Protein AF-A0A961FDA5-F1 (afdb_monomer)

Radius of gyration: 12.85 Å; Cα contacts (8 Å, |Δi|>4): 39; chains: 1; bounding box: 27×32×30 Å

Secondary structure (DSSP, 8-state):
--S--HHHHHHHHHHHHHHHTT--HHHHHHHHTS-HHHHHHHHTT----------S--

Structure (mmCIF, N/CA/C/O backbone):
data_AF-A0A961FDA5-F1
#
_entry.id   AF-A0A961FDA5-F1
#
loop_
_atom_site.group_PDB
_atom_site.id
_atom_site.type_symbol
_atom_site.label_atom_id
_atom_site.label_alt_id
_atom_site.label_comp_id
_atom_site.label_asym_id
_atom_site.label_entity_id
_atom_site.label_seq_id
_atom_site.pdbx_PDB_ins_code
_atom_site.Cartn_x
_atom_site.Cartn_y
_atom_site.Cartn_z
_atom_site.occupancy
_atom_site.B_iso_or_equiv
_atom_site.auth_seq_id
_atom_site.auth_comp_id
_atom_site.auth_asym_id
_atom_site.auth_atom_id
_atom_site.pdbx_PDB_model_num
ATOM 1 N N . MET A 1 1 ? 14.370 24.766 -1.154 1.00 36.19 1 MET A N 1
ATOM 2 C CA . MET A 1 1 ? 13.327 23.718 -1.124 1.00 36.19 1 MET A CA 1
ATOM 3 C C . MET A 1 1 ? 13.925 22.514 -1.834 1.00 36.19 1 MET A C 1
ATOM 5 O O . MET A 1 1 ? 14.173 22.607 -3.026 1.00 36.19 1 MET A O 1
ATOM 9 N N . ASN A 1 2 ? 14.376 21.513 -1.074 1.00 36.06 2 ASN A N 1
ATOM 10 C CA . ASN A 1 2 ? 15.323 20.499 -1.550 1.00 36.06 2 ASN A CA 1
ATOM 11 C C . ASN A 1 2 ? 14.571 19.304 -2.159 1.00 36.06 2 ASN A C 1
ATOM 13 O O . ASN A 1 2 ? 13.815 18.641 -1.455 1.00 36.06 2 ASN A O 1
ATOM 17 N N . ILE A 1 3 ? 14.785 19.052 -3.449 1.00 45.88 3 ILE A N 1
ATOM 18 C CA . ILE A 1 3 ? 14.093 18.059 -4.297 1.00 45.88 3 ILE A CA 1
ATOM 19 C C . ILE A 1 3 ? 14.744 16.667 -4.133 1.00 45.88 3 ILE A C 1
ATOM 21 O O . ILE A 1 3 ? 15.133 16.022 -5.098 1.00 45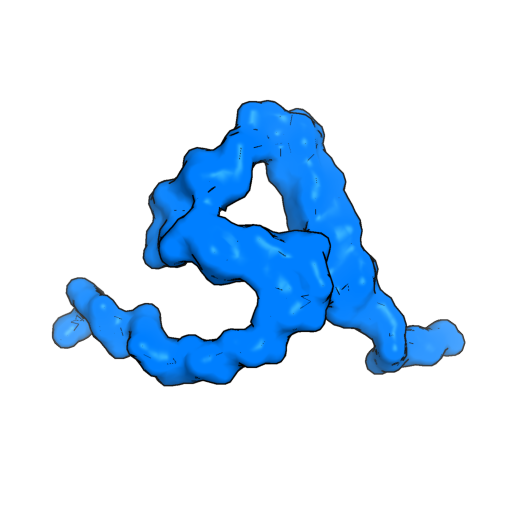.88 3 ILE A O 1
ATOM 25 N N . LEU A 1 4 ? 15.015 16.262 -2.887 1.00 45.56 4 LEU A N 1
ATOM 26 C CA . LEU A 1 4 ? 15.676 14.985 -2.564 1.00 45.56 4 LEU A CA 1
ATOM 27 C C . LEU A 1 4 ? 14.940 14.218 -1.451 1.00 45.56 4 LEU A C 1
ATOM 29 O O . LEU A 1 4 ? 15.521 13.371 -0.777 1.00 45.56 4 LEU A O 1
ATOM 33 N N . GLN A 1 5 ? 13.653 14.515 -1.246 1.00 49.12 5 GLN A N 1
ATOM 34 C CA . GLN A 1 5 ? 12.797 13.888 -0.226 1.00 49.12 5 GLN A CA 1
ATOM 35 C C . GLN A 1 5 ? 11.550 13.218 -0.849 1.00 49.12 5 GLN A C 1
ATOM 37 O O . GLN A 1 5 ? 10.571 12.930 -0.161 1.00 49.12 5 GLN A O 1
ATOM 42 N N . ASP A 1 6 ? 11.581 12.977 -2.161 1.00 56.22 6 ASP A N 1
ATOM 43 C CA . ASP A 1 6 ? 10.401 12.716 -2.993 1.00 56.22 6 ASP A CA 1
ATOM 44 C C . ASP A 1 6 ? 9.824 11.296 -2.866 1.00 56.22 6 ASP A C 1
ATOM 46 O O . ASP A 1 6 ? 8.607 11.115 -2.940 1.00 56.22 6 ASP A O 1
ATOM 50 N N . SER A 1 7 ? 10.644 10.275 -2.588 1.00 56.94 7 SER A N 1
ATOM 51 C CA . SER A 1 7 ? 10.169 8.879 -2.526 1.00 56.94 7 SER A CA 1
ATOM 52 C C . SER A 1 7 ? 9.192 8.631 -1.370 1.00 56.94 7 SER A C 1
ATOM 54 O O . SER A 1 7 ? 8.200 7.919 -1.524 1.00 56.94 7 SER A O 1
ATOM 56 N N . ASN A 1 8 ? 9.433 9.262 -0.216 1.00 65.75 8 ASN A N 1
ATOM 57 C CA . ASN A 1 8 ? 8.561 9.139 0.957 1.00 65.75 8 ASN A CA 1
ATOM 58 C C . ASN A 1 8 ? 7.282 9.972 0.816 1.00 65.75 8 ASN A C 1
ATOM 60 O O . ASN A 1 8 ? 6.233 9.594 1.344 1.00 65.75 8 ASN A O 1
ATOM 64 N N . GLN A 1 9 ? 7.350 11.096 0.100 1.00 77.06 9 GLN A N 1
ATOM 65 C CA . GLN A 1 9 ? 6.178 11.921 -0.183 1.00 77.06 9 GLN A CA 1
ATOM 66 C C . GLN A 1 9 ? 5.239 11.222 -1.166 1.00 77.06 9 GLN A C 1
ATOM 68 O O . GLN A 1 9 ? 4.038 11.179 -0.908 1.00 77.06 9 GLN A O 1
ATOM 73 N N . LEU A 1 10 ? 5.770 10.594 -2.222 1.00 80.06 10 L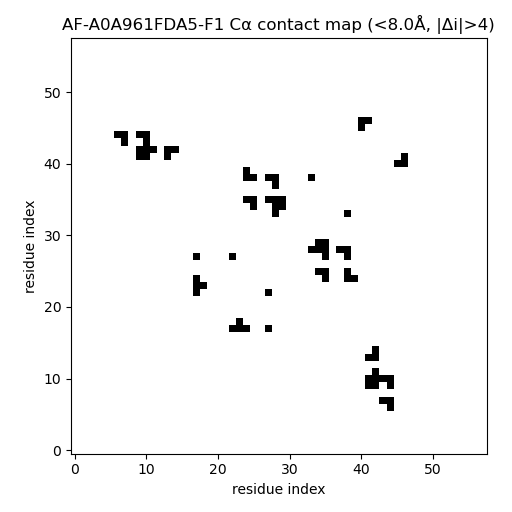EU A N 1
ATOM 74 C CA . LEU A 1 10 ? 4.972 9.813 -3.171 1.00 80.06 10 LEU A CA 1
ATOM 75 C C . LEU A 1 10 ? 4.276 8.629 -2.488 1.00 80.06 10 LEU A C 1
ATOM 77 O O . LEU A 1 10 ? 3.070 8.450 -2.648 1.00 80.06 10 LEU A O 1
ATOM 81 N N . ALA A 1 11 ? 5.015 7.871 -1.676 1.00 84.12 11 ALA A N 1
ATOM 82 C CA . ALA A 1 11 ? 4.480 6.776 -0.871 1.00 84.12 11 ALA A CA 1
ATOM 83 C C . ALA A 1 11 ? 3.327 7.235 0.044 1.00 84.12 11 ALA A C 1
ATOM 85 O O . ALA A 1 11 ? 2.251 6.626 0.081 1.00 84.12 11 ALA A O 1
ATOM 86 N N . SER A 1 12 ? 3.527 8.360 0.737 1.00 85.25 12 SER A N 1
ATOM 87 C CA . SER A 1 12 ? 2.528 8.949 1.633 1.00 85.25 12 SER A CA 1
ATOM 88 C C . SER A 1 12 ? 1.292 9.436 0.876 1.00 85.25 12 SER A C 1
ATOM 90 O O . SER A 1 12 ? 0.167 9.199 1.317 1.00 85.25 12 SER A O 1
ATOM 92 N N . LEU A 1 13 ? 1.484 10.077 -0.280 1.00 87.12 13 LEU A N 1
ATOM 93 C CA . LEU A 1 13 ? 0.411 10.590 -1.128 1.00 87.12 13 LEU A CA 1
ATOM 94 C C . LEU A 1 13 ? -0.425 9.447 -1.721 1.00 87.12 13 LEU A C 1
ATOM 96 O O . LEU A 1 13 ? -1.655 9.485 -1.665 1.00 87.12 13 LEU A O 1
ATOM 100 N N . LEU A 1 14 ? 0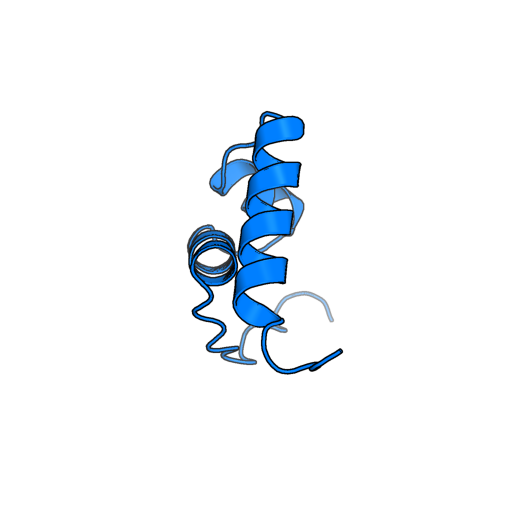.230 8.397 -2.223 1.00 86.81 14 LEU A N 1
ATOM 101 C CA . LEU A 1 14 ? -0.426 7.204 -2.754 1.00 86.81 14 LEU A CA 1
ATOM 102 C C . LEU A 1 14 ? -1.280 6.522 -1.676 1.00 86.81 14 LEU A C 1
ATOM 104 O O . LEU A 1 14 ? -2.470 6.280 -1.892 1.00 86.81 14 LEU A O 1
ATOM 108 N N . SER A 1 15 ? -0.709 6.301 -0.486 1.00 88.31 15 SER A N 1
ATOM 109 C CA . SER A 1 15 ? -1.428 5.718 0.654 1.00 88.31 15 SER A CA 1
ATOM 110 C C . SER A 1 15 ? -2.604 6.590 1.096 1.00 88.31 15 SER A C 1
ATOM 112 O O . SER A 1 15 ? -3.698 6.084 1.361 1.00 88.31 15 SER A O 1
ATOM 114 N N . PHE A 1 16 ? -2.414 7.912 1.130 1.00 90.69 16 PHE A N 1
ATOM 115 C CA . PHE A 1 16 ? -3.462 8.870 1.470 1.00 90.69 16 PHE A CA 1
ATOM 116 C C . PHE A 1 16 ? -4.634 8.811 0.482 1.00 90.69 16 PHE A C 1
ATOM 118 O O . PHE A 1 16 ? -5.778 8.631 0.904 1.00 90.69 16 PHE A O 1
ATOM 125 N N . HIS A 1 17 ? -4.373 8.897 -0.825 1.00 89.62 17 HIS A N 1
ATOM 126 C CA . HIS A 1 17 ? -5.428 8.851 -1.840 1.00 89.62 17 HIS A CA 1
ATOM 127 C C . HIS A 1 17 ? -6.122 7.493 -1.902 1.00 89.62 17 HIS A C 1
ATOM 129 O O . HIS A 1 17 ? -7.346 7.459 -2.020 1.00 89.62 17 HIS A O 1
ATOM 135 N N . ARG A 1 18 ? -5.382 6.387 -1.749 1.00 92.38 18 ARG A N 1
ATOM 136 C CA . ARG A 1 18 ? -5.961 5.040 -1.694 1.00 92.38 18 ARG A CA 1
ATOM 137 C C . ARG A 1 18 ? -6.916 4.882 -0.509 1.00 92.38 18 ARG A C 1
ATOM 139 O O . ARG A 1 18 ? -8.008 4.340 -0.657 1.00 92.38 18 ARG A O 1
ATOM 146 N N . LYS A 1 19 ? -6.517 5.352 0.677 1.00 91.81 19 LYS A N 1
ATOM 147 C CA . LYS A 1 19 ? -7.371 5.308 1.874 1.00 91.81 19 LYS A CA 1
ATOM 148 C C . LYS A 1 1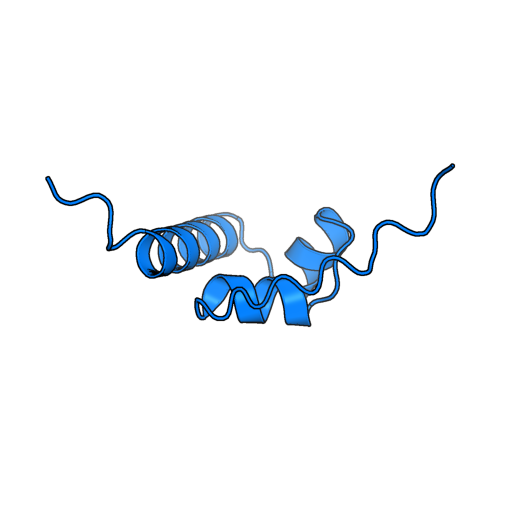9 ? -8.585 6.219 1.721 1.00 91.81 19 LYS A C 1
ATOM 150 O O . LYS A 1 19 ? -9.688 5.807 2.063 1.00 91.81 19 LYS A O 1
ATOM 155 N N . LYS A 1 20 ? -8.404 7.416 1.155 1.00 93.38 20 LYS A N 1
ATOM 156 C CA . LYS A 1 20 ? -9.494 8.366 0.890 1.00 93.38 20 LYS A CA 1
ATOM 157 C C . LYS A 1 20 ? -10.529 7.812 -0.096 1.00 93.38 20 LYS A C 1
ATOM 159 O O . LYS A 1 20 ? -11.708 8.112 0.048 1.00 93.38 20 LYS A O 1
ATOM 164 N N . SER A 1 21 ? -10.108 7.001 -1.066 1.00 90.38 21 SER A N 1
ATOM 165 C CA . SER A 1 21 ? -11.006 6.322 -2.009 1.00 90.38 21 SER A CA 1
ATOM 166 C C . SER A 1 21 ? -11.580 4.999 -1.487 1.00 90.38 21 SER A C 1
ATOM 168 O O . SER A 1 21 ? -12.357 4.360 -2.191 1.00 90.38 21 SER A O 1
ATOM 170 N N . GLY A 1 22 ? -11.220 4.570 -0.270 1.00 93.06 22 GLY A N 1
ATOM 171 C CA . GLY A 1 22 ? -11.697 3.314 0.318 1.00 93.06 22 GLY A CA 1
ATOM 172 C C . GLY A 1 22 ? -11.155 2.057 -0.370 1.00 93.06 22 GLY A C 1
ATOM 173 O O . GLY A 1 22 ? -11.709 0.972 -0.201 1.00 93.06 22 GLY A O 1
ATOM 174 N N . LEU A 1 23 ? -10.083 2.176 -1.158 1.00 92.50 23 LEU A N 1
ATOM 175 C CA . LEU A 1 23 ? -9.521 1.055 -1.903 1.00 92.50 23 LEU A CA 1
ATOM 176 C C . LEU A 1 23 ? -8.555 0.242 -1.037 1.00 92.50 23 LEU A C 1
ATOM 178 O O . LEU A 1 23 ? -7.718 0.779 -0.308 1.00 92.50 23 LEU A O 1
ATOM 182 N N . SER A 1 24 ? -8.607 -1.083 -1.159 1.00 92.62 24 SER A N 1
ATOM 183 C CA . SER A 1 24 ? -7.515 -1.936 -0.685 1.00 92.62 24 SER A CA 1
ATOM 184 C C . SER A 1 24 ? -6.327 -1.858 -1.653 1.00 92.62 24 SER A C 1
ATOM 1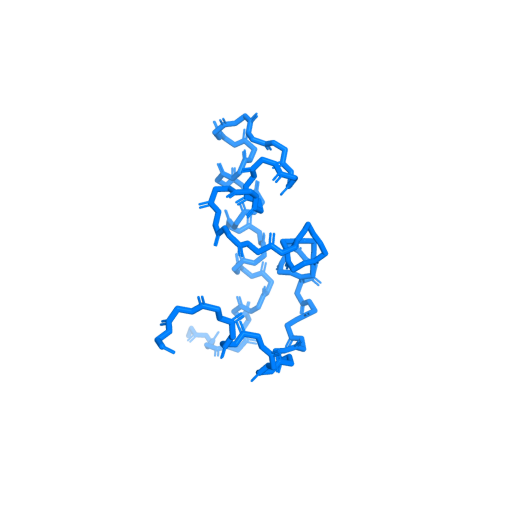86 O O . SER A 1 24 ? -6.485 -1.481 -2.814 1.00 92.62 24 SER A O 1
ATOM 188 N N . GLN A 1 25 ? -5.126 -2.228 -1.200 1.00 92.25 25 GLN A N 1
ATOM 189 C CA . GLN A 1 25 ? -3.949 -2.307 -2.081 1.00 92.25 25 GLN A CA 1
ATOM 190 C C . GLN A 1 25 ? -4.182 -3.262 -3.259 1.00 92.25 25 GLN A C 1
ATOM 192 O O . GLN A 1 25 ? -3.749 -2.969 -4.363 1.00 92.25 25 GLN A O 1
ATOM 197 N N . LEU A 1 26 ? -4.910 -4.364 -3.032 1.00 92.06 26 LEU A N 1
ATOM 198 C CA . LEU A 1 26 ? -5.287 -5.315 -4.079 1.00 92.06 26 LEU A CA 1
ATOM 199 C C . LEU A 1 26 ? -6.193 -4.654 -5.123 1.00 92.06 26 LEU A C 1
ATOM 201 O O . LEU A 1 26 ? -5.896 -4.709 -6.302 1.00 92.06 26 LEU A O 1
ATOM 205 N N . ARG A 1 27 ? -7.235 -3.937 -4.687 1.00 91.62 27 ARG A N 1
ATOM 206 C CA . ARG A 1 27 ? -8.162 -3.251 -5.601 1.00 91.62 27 ARG A CA 1
ATOM 207 C C . ARG A 1 27 ? -7.491 -2.140 -6.405 1.00 91.62 27 ARG A C 1
ATOM 209 O O . ARG A 1 27 ? -7.848 -1.935 -7.558 1.00 91.62 27 ARG A O 1
ATOM 216 N N . LEU A 1 28 ? -6.546 -1.418 -5.800 1.00 91.06 28 LEU A N 1
ATOM 217 C CA . LEU A 1 28 ? -5.741 -0.428 -6.515 1.00 91.06 28 LEU A CA 1
ATOM 218 C C . LEU A 1 28 ? -4.807 -1.100 -7.532 1.00 91.06 28 LEU A C 1
ATOM 220 O O . LEU A 1 28 ? -4.662 -0.593 -8.637 1.00 91.06 28 LEU A O 1
ATOM 224 N N . ALA A 1 29 ? -4.215 -2.240 -7.169 1.00 91.56 29 ALA A N 1
ATOM 225 C CA . ALA A 1 29 ? -3.360 -3.027 -8.050 1.00 91.56 29 ALA A CA 1
ATOM 226 C C . ALA A 1 29 ? -4.140 -3.574 -9.255 1.00 91.56 29 ALA A C 1
ATOM 228 O O . ALA A 1 29 ? -3.711 -3.377 -10.387 1.00 91.56 29 ALA A O 1
ATOM 229 N N . ASP A 1 30 ? -5.325 -4.144 -9.015 1.00 92.50 30 ASP A N 1
ATOM 230 C CA . ASP A 1 30 ? -6.233 -4.635 -10.057 1.00 92.50 30 ASP A CA 1
ATOM 231 C C . ASP A 1 30 ? -6.631 -3.510 -11.025 1.00 92.50 30 ASP A C 1
ATOM 233 O O . ASP A 1 30 ? -6.616 -3.695 -12.238 1.00 92.50 30 ASP A O 1
ATOM 237 N N . LEU A 1 31 ? -6.949 -2.320 -10.496 1.00 89.62 31 LEU A N 1
ATOM 238 C CA . LEU A 1 31 ? -7.316 -1.151 -11.303 1.00 89.62 31 LEU A CA 1
ATOM 239 C C . LEU A 1 31 ? -6.136 -0.609 -12.124 1.00 89.62 31 LEU A C 1
ATOM 241 O O . LEU A 1 31 ? -6.330 -0.136 -13.239 1.00 89.62 31 LEU A O 1
ATOM 245 N N . ALA A 1 32 ? -4.926 -0.663 -11.566 1.00 88.00 32 ALA A N 1
ATOM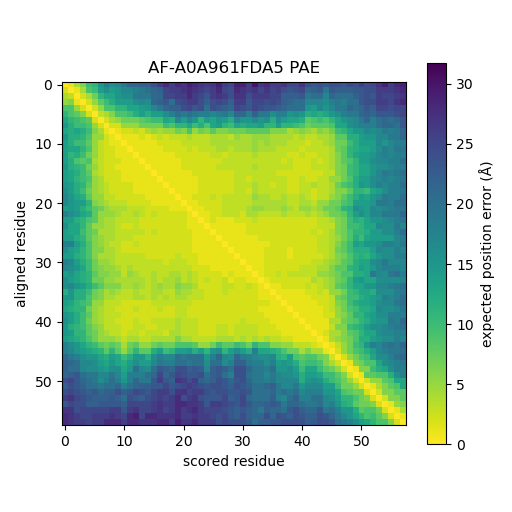 246 C CA . ALA A 1 32 ? -3.703 -0.216 -12.224 1.00 88.00 32 ALA A CA 1
ATOM 247 C C . ALA A 1 32 ? -3.071 -1.291 -13.130 1.00 88.00 32 ALA A C 1
ATOM 249 O O . ALA A 1 32 ? -2.094 -0.997 -13.814 1.00 88.00 32 ALA A O 1
ATOM 250 N N . GLY A 1 33 ? -3.596 -2.522 -13.134 1.00 89.69 33 GLY A N 1
ATOM 251 C CA . GLY A 1 33 ? -3.039 -3.641 -13.898 1.00 89.69 33 GLY A CA 1
ATOM 252 C C . GLY A 1 33 ? -1.664 -4.107 -13.404 1.00 89.69 33 GLY A C 1
ATOM 253 O O . GLY A 1 33 ? -0.879 -4.634 -14.188 1.00 89.69 33 GLY A O 1
ATOM 254 N N . VAL A 1 34 ? -1.351 -3.900 -12.122 1.00 89.56 34 VAL A N 1
ATOM 255 C CA . VAL A 1 34 ? -0.069 -4.289 -11.511 1.00 89.56 34 VAL A CA 1
ATOM 256 C C . VAL A 1 34 ? -0.274 -5.335 -10.419 1.00 89.56 34 VAL A C 1
ATOM 258 O O . VAL A 1 34 ? -1.378 -5.541 -9.924 1.00 89.56 34 VAL A O 1
ATOM 261 N N . GLY A 1 35 ? 0.802 -5.997 -9.991 1.00 88.75 35 GLY A N 1
ATOM 262 C CA . GLY A 1 35 ? 0.747 -6.882 -8.827 1.00 88.75 35 GLY A CA 1
ATOM 263 C C . GLY A 1 35 ? 0.541 -6.107 -7.519 1.00 88.75 35 GLY A C 1
ATOM 264 O O . GLY A 1 35 ? 1.074 -5.011 -7.344 1.00 88.75 35 GLY A O 1
ATOM 265 N N . LYS A 1 36 ? -0.166 -6.698 -6.544 1.00 87.12 36 LYS A N 1
ATOM 266 C CA . LYS A 1 36 ? -0.340 -6.124 -5.189 1.00 87.12 36 LYS A CA 1
ATOM 267 C C . LYS A 1 36 ? 0.994 -5.723 -4.541 1.00 87.12 36 LYS A C 1
ATOM 269 O O . LYS A 1 36 ? 1.056 -4.717 -3.838 1.00 87.12 36 LYS A O 1
ATOM 274 N N . THR A 1 37 ? 2.046 -6.506 -4.772 1.00 87.81 37 THR A N 1
ATOM 275 C CA . THR A 1 37 ? 3.411 -6.240 -4.295 1.00 87.81 37 THR A CA 1
ATOM 276 C C . THR A 1 37 ? 3.972 -4.930 -4.835 1.00 87.81 37 THR A C 1
ATOM 278 O O . THR A 1 37 ? 4.579 -4.196 -4.070 1.00 87.81 37 THR A O 1
ATOM 281 N N . VAL A 1 38 ? 3.666 -4.560 -6.082 1.00 86.94 38 VAL A N 1
ATOM 282 C CA . VAL A 1 38 ? 4.085 -3.276 -6.670 1.00 86.94 38 VAL A CA 1
ATOM 283 C C . VAL A 1 38 ? 3.469 -2.105 -5.906 1.00 86.94 38 VAL A C 1
ATOM 285 O O . VAL A 1 38 ? 4.171 -1.169 -5.541 1.00 86.94 38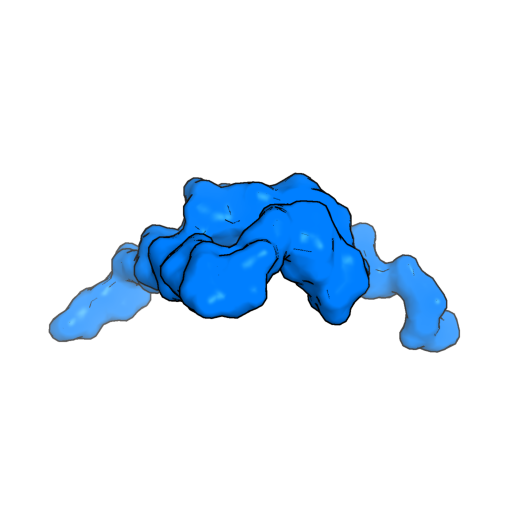 VAL A O 1
ATOM 288 N N . ILE A 1 39 ? 2.169 -2.171 -5.592 1.00 88.38 39 ILE A N 1
ATOM 289 C CA . ILE A 1 39 ? 1.498 -1.138 -4.784 1.00 88.38 39 ILE A CA 1
ATOM 290 C C . ILE A 1 39 ? 2.076 -1.084 -3.364 1.00 88.38 39 ILE A C 1
ATOM 292 O O . ILE A 1 39 ? 2.274 0.001 -2.822 1.00 88.38 39 ILE A O 1
ATOM 296 N N . TYR A 1 40 ? 2.364 -2.239 -2.760 1.00 88.56 40 TYR A N 1
ATOM 297 C CA . TYR A 1 40 ? 2.989 -2.304 -1.440 1.00 88.56 40 TYR A CA 1
ATOM 298 C C . TYR A 1 40 ? 4.378 -1.653 -1.438 1.00 88.56 40 TYR A C 1
ATOM 300 O O . TYR A 1 40 ? 4.656 -0.822 -0.577 1.00 88.56 40 TYR A O 1
ATOM 308 N N . ASP A 1 41 ? 5.225 -1.980 -2.411 1.00 84.75 41 ASP A N 1
ATOM 309 C CA . ASP A 1 41 ? 6.584 -1.453 -2.517 1.00 84.75 41 ASP A CA 1
ATOM 310 C C . ASP A 1 41 ? 6.592 0.053 -2.817 1.00 84.75 41 ASP A C 1
ATOM 312 O O . ASP A 1 41 ? 7.384 0.794 -2.228 1.00 84.75 41 ASP A O 1
ATOM 316 N N . LEU A 1 42 ? 5.644 0.531 -3.635 1.00 84.25 42 LEU A N 1
ATOM 317 C CA . LEU A 1 42 ? 5.402 1.959 -3.870 1.00 84.25 42 LEU A CA 1
ATOM 318 C C . LEU A 1 42 ? 4.994 2.699 -2.587 1.00 84.25 42 LEU A C 1
ATOM 320 O O . LEU A 1 42 ? 5.508 3.783 -2.320 1.00 84.25 42 LEU A O 1
ATOM 324 N N . GLU A 1 43 ? 4.116 2.116 -1.762 1.00 84.38 43 GLU A N 1
ATOM 325 C CA . GLU A 1 43 ? 3.706 2.700 -0.472 1.00 84.38 43 GLU A CA 1
ATOM 326 C C . GLU A 1 43 ? 4.803 2.654 0.606 1.00 84.38 43 GLU A C 1
ATOM 328 O O . GLU A 1 43 ? 4.706 3.380 1.592 1.00 84.38 43 GLU A O 1
ATOM 333 N N . HIS A 1 44 ? 5.842 1.832 0.441 1.00 83.44 44 HIS A N 1
ATOM 334 C CA . HIS A 1 44 ? 6.955 1.716 1.395 1.00 83.44 44 HIS A CA 1
ATOM 335 C C . HIS A 1 44 ? 8.264 2.324 0.869 1.00 83.44 44 HIS A C 1
ATOM 337 O O . HIS A 1 44 ? 9.320 2.125 1.470 1.00 83.44 44 HIS A O 1
ATOM 343 N N . GLY A 1 45 ? 8.214 3.056 -0.250 1.00 68.75 45 GLY A N 1
ATOM 344 C CA . GLY A 1 45 ? 9.380 3.730 -0.829 1.00 68.75 45 GLY A CA 1
ATOM 345 C C . GLY A 1 45 ? 10.445 2.778 -1.388 1.00 68.75 45 GLY A C 1
ATOM 346 O O . GLY A 1 45 ? 11.557 3.212 -1.686 1.00 68.75 45 GLY A O 1
ATOM 347 N N . LYS A 1 46 ? 10.125 1.489 -1.563 1.00 66.12 46 LYS A N 1
ATOM 348 C CA . LYS A 1 46 ? 11.003 0.479 -2.167 1.00 66.12 46 LYS A CA 1
ATOM 349 C C . LYS A 1 46 ? 10.799 0.445 -3.677 1.00 66.12 46 LYS A C 1
ATOM 351 O O . LYS A 1 46 ? 10.408 -0.565 -4.248 1.00 66.12 46 LYS A O 1
ATOM 356 N N . ILE A 1 47 ? 11.086 1.553 -4.350 1.00 60.06 47 ILE A N 1
ATOM 357 C CA . ILE A 1 47 ? 11.036 1.596 -5.814 1.00 60.06 47 ILE A CA 1
ATOM 358 C C . ILE A 1 47 ? 12.311 0.951 -6.382 1.00 60.06 47 ILE A C 1
ATOM 360 O O . ILE A 1 47 ? 13.192 1.619 -6.908 1.00 60.06 47 ILE A O 1
ATOM 364 N N . SER A 1 48 ? 12.451 -0.370 -6.253 1.00 47.44 48 SER A N 1
ATOM 365 C CA . SER A 1 48 ? 13.282 -1.121 -7.197 1.00 47.44 48 SER A CA 1
ATOM 366 C C . SER A 1 48 ? 12.407 -1.398 -8.404 1.00 47.44 48 SER A C 1
ATOM 368 O O . SER A 1 48 ? 11.708 -2.405 -8.468 1.00 47.44 48 SER A O 1
ATOM 370 N N . VAL A 1 49 ? 12.397 -0.445 -9.334 1.00 48.41 49 VAL A N 1
ATOM 371 C CA . VAL A 1 49 ? 11.769 -0.610 -10.642 1.00 48.41 49 VAL A CA 1
ATOM 372 C C . VAL A 1 49 ? 12.550 -1.711 -11.369 1.00 48.41 49 VAL A C 1
ATOM 374 O O . VAL A 1 49 ? 13.518 -1.440 -12.072 1.00 48.41 49 VAL A O 1
ATOM 377 N N . SER A 1 50 ? 12.183 -2.978 -11.166 1.00 42.25 50 SER A N 1
ATOM 378 C CA . SER A 1 50 ? 12.510 -4.004 -12.153 1.00 42.25 50 SER A CA 1
ATOM 379 C C . S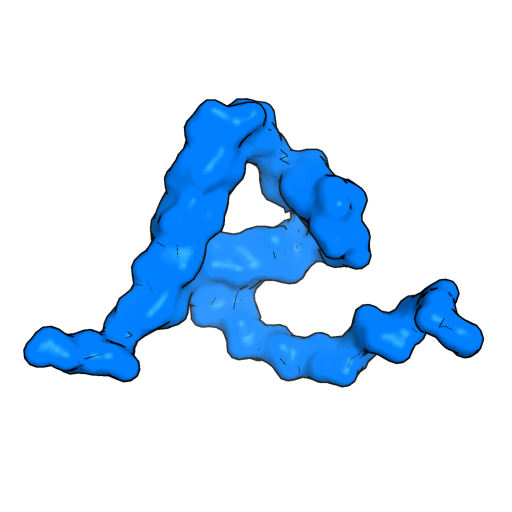ER A 1 50 ? 11.647 -3.695 -13.362 1.00 42.25 50 SER A C 1
ATOM 381 O O . SER A 1 50 ? 10.437 -3.901 -13.360 1.00 42.25 50 SER A O 1
ATOM 383 N N . ASN A 1 51 ? 12.296 -3.109 -14.359 1.00 43.81 51 ASN A N 1
ATOM 384 C CA . ASN A 1 51 ? 11.769 -2.636 -15.633 1.00 43.81 51 ASN A CA 1
ATOM 385 C C . ASN A 1 51 ? 11.330 -3.805 -16.551 1.00 43.81 51 ASN A C 1
ATOM 387 O O . ASN A 1 51 ? 11.552 -3.781 -17.754 1.00 43.81 51 ASN A O 1
ATOM 391 N N . GLU A 1 52 ? 10.760 -4.867 -15.978 1.00 50.62 52 GLU A N 1
ATOM 392 C CA . GLU A 1 52 ? 10.651 -6.203 -16.580 1.00 50.62 52 GLU A CA 1
ATOM 393 C C . GLU A 1 52 ? 9.198 -6.694 -16.660 1.00 50.62 52 GLU A C 1
ATOM 395 O O . GLU A 1 52 ? 8.928 -7.893 -16.630 1.00 50.62 52 GLU A O 1
ATOM 400 N N . THR A 1 53 ? 8.205 -5.806 -16.760 1.00 47.12 53 THR A N 1
ATOM 401 C CA . THR A 1 53 ? 6.856 -6.262 -17.150 1.00 47.12 53 THR A CA 1
ATOM 402 C C . THR A 1 53 ? 6.110 -5.258 -18.019 1.00 47.12 53 THR A C 1
ATOM 404 O O . THR A 1 53 ? 4.947 -4.945 -17.796 1.00 47.12 53 THR A O 1
ATOM 407 N N . SER A 1 54 ? 6.770 -4.827 -19.093 1.00 41.44 54 SER A N 1
ATOM 408 C CA . SER A 1 54 ? 6.089 -4.477 -20.344 1.00 41.44 54 SER A CA 1
ATOM 409 C C . SER A 1 54 ? 5.954 -5.744 -21.194 1.00 41.44 54 SER A C 1
ATOM 411 O O . SER A 1 54 ? 6.642 -5.909 -22.196 1.00 41.44 54 SER A O 1
ATOM 413 N N . LYS A 1 55 ? 5.118 -6.696 -20.771 1.00 52.12 55 LYS A N 1
ATOM 414 C CA . LYS A 1 55 ? 4.727 -7.849 -21.597 1.00 52.12 55 LYS A CA 1
ATOM 415 C C . LYS A 1 55 ? 3.263 -8.169 -21.338 1.00 52.12 55 LYS A C 1
ATOM 417 O O . LYS A 1 55 ? 2.970 -8.811 -20.341 1.00 52.12 55 LYS A O 1
ATOM 422 N N . SER A 1 56 ? 2.377 -7.708 -22.225 1.00 38.38 56 SER A N 1
ATOM 423 C CA . SER A 1 56 ? 1.224 -8.495 -22.712 1.00 38.38 56 SER A CA 1
ATOM 424 C C . SER A 1 56 ? 0.320 -7.759 -23.723 1.00 38.38 56 SER A C 1
ATOM 426 O O . SER A 1 56 ? -0.734 -8.294 -24.053 1.00 38.38 56 SER A O 1
ATOM 428 N N . LEU A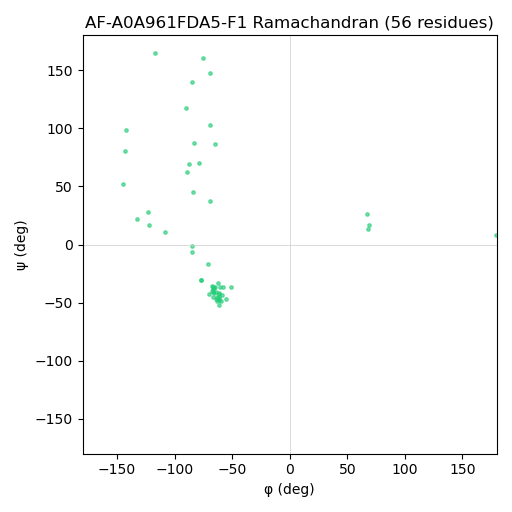 1 57 ? 0.659 -6.576 -24.246 1.00 43.09 57 LEU A N 1
ATOM 429 C CA . LEU A 1 57 ? -0.150 -5.957 -25.308 1.00 43.09 57 LEU A CA 1
ATOM 430 C C . LEU A 1 57 ? 0.730 -5.230 -26.326 1.00 43.09 57 LEU A C 1
ATOM 432 O O . LEU A 1 57 ? 0.885 -4.017 -26.233 1.00 43.09 57 LEU A O 1
ATOM 436 N N . LEU A 1 58 ? 1.316 -5.996 -27.248 1.00 40.97 58 LEU A N 1
ATOM 437 C CA . LEU A 1 58 ? 1.530 -5.663 -28.664 1.00 40.97 58 LEU A CA 1
ATOM 438 C C . LEU A 1 58 ? 1.842 -6.959 -29.422 1.00 40.97 58 LEU A C 1
ATOM 440 O O . LEU A 1 58 ? 2.722 -7.710 -28.942 1.00 40.97 58 LEU A O 1
#

Foldseek 3Di:
DDPPPVQQVQLVVLVVVCVVVVHDLCRVCVVVVHDSVVSVCSNVSVPPPPVPPPDDDD

Nearest PDB structures (foldseek):
  8tac-assembly2_B  TM=8.829E-01  e=1.733E-02  synthetic construct
  2b5a-assembly1_A  TM=8.588E-01  e=1.423E-02  [Bacillus] caldolyticus
  4pu8-assembly1_B  TM=8.837E-01  e=3.338E-02  Shewanella oneidensis MR-1
  1zz6-assembly1_A-2  TM=9.640E-01  e=1.239E-01  Streptomyces wedmorensis
  3f51-assembly1_A  TM=9.030E-01  e=1.961E-01  Corynebacterium glutamicum

Sequence (58 aa):
MNILQDSNQLASLLSFHRKKSGLSQLRLADLAGVGKTVIYDLEHGKISVSNETSKSLL

pLDDT: mean 73.62, std 20.15, range [36.06, 93.38]

Mean predicted aligned error: 10.13 Å

Solvent-accessible surface area (backbone atoms only — not comparable to full-atom values): 3634 Å² total; per-residue (Å²): 136,78,95,81,60,60,56,61,51,52,10,50,49,52,50,50,52,36,56,74,69,71,48,51,58,55,58,50,11,62,74,68,75,47,54,46,64,57,47,50,28,45,50,66,50,53,76,75,77,72,89,78,74,93,77,89,87,130